Protein AF-A0A7J4EHU7-F1 (afdb_monomer)

Radius of gyration: 19.86 Å; Cα contacts (8 Å, |Δi|>4): 89; chains: 1; bounding box: 36×24×51 Å

Structure (mmCIF, N/CA/C/O backbone):
data_AF-A0A7J4EHU7-F1
#
_entry.id   AF-A0A7J4EHU7-F1
#
loop_
_atom_site.group_PDB
_atom_site.id
_atom_site.type_symbol
_atom_site.label_atom_id
_atom_site.label_alt_id
_atom_site.label_comp_id
_atom_site.label_asym_id
_atom_site.label_entity_id
_atom_site.label_seq_id
_atom_site.pdbx_PDB_ins_code
_atom_site.Cartn_x
_atom_site.Cartn_y
_atom_site.Cartn_z
_atom_site.occupancy
_atom_site.B_iso_or_equiv
_atom_site.auth_seq_id
_atom_site.auth_comp_id
_atom_site.auth_asym_id
_atom_site.auth_atom_id
_atom_site.pdbx_PDB_model_num
ATOM 1 N N . ILE A 1 1 ? 18.194 -11.935 -21.252 1.00 88.81 1 ILE A N 1
ATOM 2 C CA . ILE A 1 1 ? 17.209 -10.861 -20.990 1.00 88.81 1 ILE A CA 1
ATOM 3 C C . ILE A 1 1 ? 16.998 -10.106 -22.288 1.00 88.81 1 ILE A C 1
ATOM 5 O O . ILE A 1 1 ? 17.981 -9.652 -22.858 1.00 88.81 1 ILE A O 1
ATOM 9 N N . THR A 1 2 ? 15.759 -10.004 -22.760 1.00 94.75 2 THR A N 1
ATOM 10 C CA . THR A 1 2 ? 15.406 -9.256 -23.976 1.00 94.75 2 THR A CA 1
ATOM 11 C C . THR A 1 2 ? 14.536 -8.064 -23.608 1.00 94.75 2 THR A C 1
ATOM 13 O O . THR A 1 2 ? 13.604 -8.209 -22.816 1.00 94.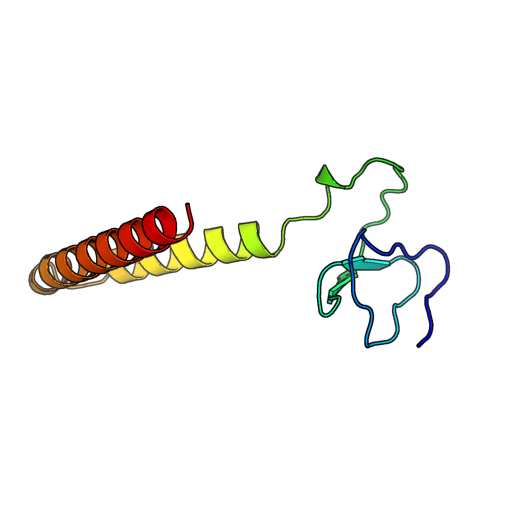75 2 THR A O 1
ATOM 16 N N . ILE A 1 3 ? 14.837 -6.904 -24.191 1.00 92.81 3 ILE A N 1
ATOM 17 C CA . ILE A 1 3 ? 14.070 -5.667 -24.040 1.00 92.81 3 ILE A CA 1
ATOM 18 C C . ILE A 1 3 ? 13.365 -5.394 -25.370 1.00 92.81 3 ILE A C 1
ATOM 20 O O . ILE A 1 3 ? 14.014 -5.134 -26.380 1.00 92.81 3 ILE A O 1
ATOM 24 N N . GLY A 1 4 ? 12.040 -5.540 -25.395 1.00 91.50 4 GLY A N 1
ATOM 25 C CA . GLY A 1 4 ? 11.242 -5.416 -26.613 1.00 91.50 4 GLY A CA 1
ATOM 26 C C . GLY A 1 4 ? 11.233 -3.995 -27.181 1.00 91.50 4 GLY A C 1
ATOM 27 O O . GLY A 1 4 ? 11.372 -3.013 -26.451 1.00 91.50 4 GLY A O 1
ATOM 28 N N . THR A 1 5 ? 11.024 -3.868 -28.490 1.00 90.62 5 THR A N 1
ATOM 29 C CA . THR A 1 5 ? 10.987 -2.571 -29.181 1.00 90.62 5 THR A CA 1
ATOM 30 C C . THR A 1 5 ? 9.955 -1.627 -28.561 1.00 90.62 5 THR A C 1
ATOM 32 O O . THR A 1 5 ? 8.860 -2.050 -28.176 1.00 90.62 5 THR A O 1
ATOM 35 N N . ASN A 1 6 ? 10.303 -0.338 -28.466 1.00 85.88 6 ASN A N 1
ATOM 36 C CA . ASN A 1 6 ? 9.465 0.703 -27.858 1.00 85.88 6 ASN A CA 1
ATOM 37 C C . ASN A 1 6 ? 9.075 0.412 -26.390 1.00 85.88 6 ASN A C 1
ATOM 39 O O . ASN A 1 6 ? 8.056 0.896 -25.895 1.00 85.88 6 ASN A O 1
ATOM 43 N N . SER A 1 7 ? 9.866 -0.401 -25.685 1.00 87.44 7 SER A N 1
ATOM 44 C CA . SER A 1 7 ? 9.763 -0.523 -24.233 1.00 87.44 7 SER A CA 1
ATOM 45 C C . SER A 1 7 ? 10.625 0.525 -23.526 1.00 87.44 7 SER A C 1
ATOM 47 O O . SER A 1 7 ? 11.540 1.106 -24.110 1.00 87.44 7 SER A O 1
ATOM 49 N N . LYS A 1 8 ? 10.294 0.807 -22.267 1.00 86.50 8 LYS A N 1
ATOM 50 C CA . LYS A 1 8 ? 10.990 1.779 -21.419 1.00 86.50 8 LYS A CA 1
ATOM 51 C C . LYS A 1 8 ? 11.412 1.104 -20.120 1.00 86.50 8 LYS A C 1
ATOM 53 O O . LYS A 1 8 ? 10.667 0.290 -19.582 1.00 86.50 8 LYS A O 1
ATOM 58 N N . VAL A 1 9 ? 12.578 1.463 -19.598 1.00 88.56 9 VAL A N 1
ATOM 59 C CA . VAL A 1 9 ? 13.045 1.013 -18.282 1.00 88.56 9 VAL A CA 1
ATOM 60 C C . VAL A 1 9 ? 13.170 2.242 -17.391 1.00 88.56 9 VAL A C 1
ATOM 62 O O . VAL A 1 9 ? 13.751 3.243 -17.805 1.00 88.56 9 VAL A O 1
ATOM 65 N N . GLY A 1 10 ? 12.566 2.194 -16.205 1.00 85.81 10 GLY A N 1
ATOM 66 C CA . GLY A 1 10 ? 12.669 3.267 -15.221 1.00 85.81 10 GLY A CA 1
ATOM 67 C C . GLY A 1 10 ? 14.095 3.407 -14.696 1.00 85.81 10 GLY A C 1
ATOM 68 O O . GLY A 1 10 ? 14.847 2.432 -14.643 1.00 85.81 10 GLY A O 1
ATOM 69 N N . ALA A 1 11 ? 14.459 4.616 -14.272 1.00 88.56 11 ALA A N 1
ATOM 70 C CA . ALA A 1 11 ? 15.736 4.848 -13.606 1.00 88.56 11 ALA A CA 1
ATOM 71 C C . ALA A 1 11 ? 15.900 3.912 -12.391 1.00 88.56 11 ALA A C 1
ATOM 73 O O . ALA A 1 11 ? 14.913 3.537 -11.7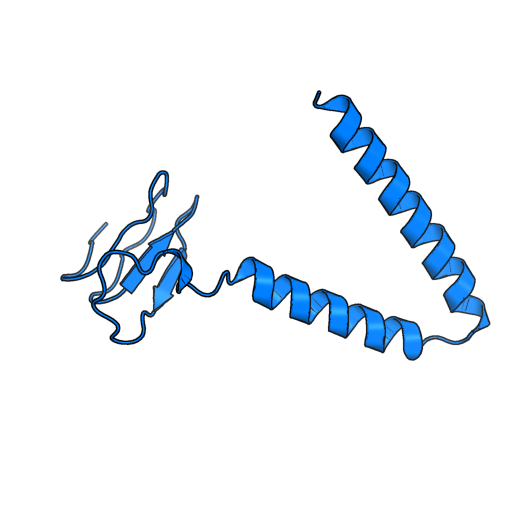54 1.00 88.56 11 ALA A O 1
ATOM 74 N N . ASN A 1 12 ? 17.142 3.507 -12.102 1.00 87.19 12 ASN A N 1
ATOM 75 C CA . ASN A 1 12 ? 17.506 2.633 -10.977 1.00 87.19 12 ASN A CA 1
ATOM 76 C C . ASN A 1 12 ? 16.733 1.300 -10.897 1.00 87.19 12 ASN A C 1
ATOM 78 O O . ASN A 1 12 ? 16.594 0.724 -9.824 1.00 87.19 12 ASN A O 1
ATOM 82 N N . SER A 1 13 ? 16.212 0.789 -12.014 1.00 90.81 13 SER A N 1
ATOM 83 C CA . SER A 1 13 ? 15.474 -0.479 -12.033 1.00 90.81 13 SER A CA 1
ATOM 84 C C . SER A 1 13 ? 16.393 -1.671 -12.315 1.00 90.81 13 SER A C 1
ATOM 86 O O . SER A 1 13 ? 17.302 -1.578 -13.138 1.00 90.81 13 SER A O 1
ATOM 88 N N . VAL A 1 14 ? 16.126 -2.821 -11.688 1.00 94.56 14 VAL A N 1
ATOM 89 C CA . VAL A 1 14 ? 16.908 -4.060 -11.876 1.00 94.56 14 VAL A CA 1
ATOM 90 C C . VAL A 1 14 ? 16.074 -5.087 -12.636 1.00 94.56 14 VAL A C 1
ATOM 92 O O . VAL A 1 14 ? 15.201 -5.752 -12.079 1.00 94.56 14 VAL A O 1
ATOM 95 N N . VAL A 1 15 ? 16.328 -5.215 -13.938 1.00 94.06 15 VAL A N 1
ATOM 96 C CA . VAL A 1 15 ? 15.558 -6.092 -14.831 1.00 94.06 15 VAL A CA 1
ATOM 97 C C . VAL A 1 15 ? 16.107 -7.519 -14.802 1.00 94.06 15 VAL A C 1
ATOM 99 O O . VAL A 1 15 ? 17.136 -7.816 -15.401 1.00 94.06 15 VAL A O 1
ATOM 102 N N . VAL A 1 16 ? 15.373 -8.421 -14.146 1.00 95.12 16 VAL A N 1
ATOM 103 C CA . VAL A 1 16 ? 15.728 -9.851 -14.017 1.00 95.12 16 VAL A CA 1
ATOM 104 C C . VAL A 1 16 ? 14.892 -10.782 -14.910 1.00 95.12 16 VAL A C 1
ATOM 106 O O . VAL A 1 16 ? 15.062 -11.998 -14.871 1.00 95.12 16 VAL A O 1
ATOM 109 N N . LYS A 1 17 ? 13.966 -10.237 -15.715 1.00 92.69 17 LYS A N 1
ATOM 110 C CA . LYS A 1 17 ? 13.078 -10.979 -16.637 1.00 92.69 17 LYS A CA 1
ATOM 111 C C . LYS A 1 17 ? 12.947 -10.250 -17.979 1.00 92.69 17 LYS A C 1
ATOM 113 O O . LYS A 1 17 ? 13.218 -9.058 -18.063 1.00 92.69 17 LYS A O 1
ATOM 118 N N . ASN A 1 18 ? 12.530 -10.961 -19.029 1.00 95.00 18 ASN A N 1
ATOM 119 C CA . ASN A 1 18 ? 12.305 -10.363 -20.352 1.00 95.00 18 ASN A CA 1
ATOM 120 C C . ASN A 1 18 ? 11.195 -9.298 -20.306 1.00 95.00 18 ASN A C 1
ATOM 122 O O . ASN A 1 18 ? 10.162 -9.499 -19.664 1.00 95.00 18 ASN A O 1
ATOM 126 N N . VAL A 1 19 ? 11.397 -8.194 -21.028 1.00 92.69 19 VAL A N 1
ATOM 127 C CA . VAL A 1 19 ? 10.468 -7.061 -21.120 1.00 92.69 19 VAL A CA 1
ATOM 128 C C . VAL A 1 19 ? 9.790 -7.083 -22.500 1.00 92.69 19 VAL A C 1
ATOM 130 O O . VAL A 1 19 ? 10.482 -6.966 -23.511 1.00 92.69 19 VAL A O 1
ATOM 133 N N . PRO A 1 20 ? 8.457 -7.246 -22.587 1.00 91.69 20 PRO A N 1
ATOM 134 C CA . PRO A 1 20 ? 7.709 -7.233 -23.847 1.00 91.69 20 PRO A CA 1
ATOM 135 C C . PRO A 1 20 ? 7.802 -5.900 -24.603 1.00 91.69 20 PRO A C 1
ATOM 137 O O . PRO A 1 20 ? 8.063 -4.850 -24.014 1.00 91.69 20 PRO A O 1
ATOM 140 N N . MET A 1 21 ? 7.507 -5.916 -25.906 1.00 91.00 21 MET A N 1
ATOM 141 C CA . MET A 1 21 ? 7.379 -4.685 -26.699 1.00 91.00 21 MET A CA 1
ATOM 142 C C . MET A 1 21 ? 6.291 -3.756 -26.136 1.00 91.00 21 MET A C 1
ATOM 144 O O . MET A 1 21 ? 5.316 -4.227 -25.547 1.00 91.00 21 MET A O 1
ATOM 148 N N . ASN A 1 22 ? 6.439 -2.442 -26.335 1.00 86.31 22 ASN A N 1
ATOM 149 C CA . ASN A 1 22 ? 5.480 -1.419 -25.882 1.00 86.31 22 ASN A CA 1
ATOM 150 C C . ASN A 1 22 ? 5.172 -1.432 -24.363 1.00 86.31 22 ASN A C 1
ATOM 152 O O . ASN A 1 22 ? 4.079 -1.047 -23.947 1.00 86.31 22 ASN A O 1
ATOM 156 N N . SER A 1 23 ? 6.103 -1.883 -23.518 1.00 85.62 23 SER A N 1
ATOM 157 C CA . SER A 1 23 ? 5.899 -1.981 -22.062 1.00 85.62 23 SER A CA 1
ATOM 158 C C . SER A 1 23 ? 6.864 -1.101 -21.265 1.00 85.62 23 SER A C 1
ATOM 160 O O . SER A 1 23 ? 7.840 -0.590 -21.808 1.00 85.62 23 SER A O 1
ATOM 162 N N . THR A 1 24 ? 6.579 -0.876 -19.981 1.00 86.75 24 THR A N 1
ATOM 163 C CA . THR A 1 24 ? 7.484 -0.136 -19.083 1.00 86.75 24 THR A CA 1
ATOM 164 C C . THR A 1 24 ? 7.904 -1.032 -17.924 1.00 86.75 24 THR A C 1
ATOM 166 O O . THR A 1 24 ? 7.037 -1.557 -17.237 1.00 86.75 24 THR A O 1
ATOM 169 N N . ALA A 1 25 ? 9.202 -1.220 -17.692 1.00 88.75 25 ALA A N 1
ATOM 170 C CA . ALA A 1 25 ? 9.723 -1.981 -16.558 1.00 88.75 25 ALA A CA 1
ATOM 171 C C . ALA A 1 25 ? 10.270 -1.031 -15.484 1.00 88.75 25 ALA A C 1
ATOM 173 O O . ALA A 1 25 ? 11.119 -0.199 -15.796 1.00 88.75 25 ALA A O 1
ATOM 174 N N . VAL A 1 26 ? 9.802 -1.143 -14.237 1.00 87.94 26 VAL A N 1
ATOM 175 C CA . VAL A 1 26 ? 10.227 -0.269 -13.124 1.00 87.94 26 VAL A CA 1
ATOM 176 C C . VAL A 1 26 ? 10.451 -1.050 -11.828 1.00 87.94 26 VAL A C 1
ATOM 178 O O . VAL A 1 26 ? 9.745 -2.025 -11.569 1.00 87.94 26 VAL A O 1
ATOM 181 N N . GLY A 1 27 ? 11.407 -0.610 -11.006 1.00 81.88 27 GLY A N 1
ATOM 182 C CA . GLY A 1 27 ? 11.658 -1.116 -9.651 1.00 81.88 27 GLY A CA 1
ATOM 183 C C . GLY A 1 27 ? 12.789 -2.146 -9.532 1.00 81.88 27 GLY A C 1
ATOM 184 O O . GLY A 1 27 ? 13.446 -2.506 -10.512 1.00 81.88 27 GLY A O 1
ATOM 185 N N . ILE A 1 28 ? 13.014 -2.622 -8.306 1.00 90.56 28 ILE A N 1
ATOM 186 C CA . ILE A 1 28 ? 14.023 -3.630 -7.948 1.00 90.56 28 ILE A CA 1
ATOM 187 C C . ILE A 1 28 ? 13.329 -4.752 -7.149 1.00 90.56 28 ILE A C 1
ATOM 189 O O . ILE A 1 28 ? 12.925 -4.502 -6.016 1.00 90.56 28 ILE A O 1
ATOM 193 N N . PRO A 1 29 ? 13.180 -5.978 -7.690 1.00 87.19 29 PRO A N 1
ATOM 194 C CA . PRO A 1 29 ? 13.338 -6.332 -9.100 1.00 87.19 29 PRO A CA 1
ATOM 195 C C . PRO A 1 29 ? 12.249 -5.683 -9.971 1.00 87.19 29 PRO A C 1
ATOM 197 O O . PRO A 1 29 ? 11.124 -5.453 -9.529 1.00 87.19 29 PRO A O 1
ATOM 200 N N . ALA A 1 30 ? 12.573 -5.409 -11.233 1.00 88.94 30 ALA A N 1
ATOM 201 C CA . ALA A 1 30 ? 11.703 -4.651 -12.122 1.00 88.94 30 ALA A CA 1
ATOM 202 C C . ALA A 1 30 ? 10.408 -5.408 -12.453 1.00 88.94 30 ALA A C 1
ATOM 204 O O . ALA A 1 30 ? 10.432 -6.564 -12.894 1.00 88.94 30 ALA A O 1
ATOM 205 N N . ARG A 1 31 ? 9.269 -4.728 -12.298 1.00 85.75 31 ARG A N 1
ATOM 206 C CA . ARG A 1 31 ? 7.938 -5.204 -12.695 1.00 85.75 31 ARG A CA 1
ATOM 207 C C . ARG A 1 31 ? 7.561 -4.589 -14.036 1.00 85.75 31 ARG A C 1
ATOM 209 O O . ARG A 1 31 ? 7.718 -3.389 -14.244 1.00 85.75 31 ARG A O 1
ATOM 216 N N . VAL A 1 32 ? 7.061 -5.421 -14.947 1.00 85.75 32 VAL A N 1
ATOM 217 C CA . VAL A 1 32 ? 6.606 -4.991 -16.274 1.00 85.75 32 VAL A CA 1
ATOM 218 C C . VAL A 1 32 ? 5.167 -4.494 -16.178 1.00 85.75 32 VAL A C 1
ATOM 220 O O . VAL A 1 32 ? 4.253 -5.260 -15.882 1.00 85.75 32 VAL A O 1
ATOM 223 N N . LEU A 1 33 ? 4.970 -3.223 -16.495 1.00 76.56 33 LEU A N 1
ATOM 224 C CA . LEU A 1 33 ? 3.677 -2.575 -16.641 1.00 76.56 33 LEU A CA 1
ATOM 225 C C . LEU A 1 33 ? 3.301 -2.549 -18.127 1.00 76.56 33 LEU A C 1
ATOM 227 O O . LEU A 1 33 ? 4.072 -2.083 -18.977 1.00 76.56 33 LEU A O 1
ATOM 231 N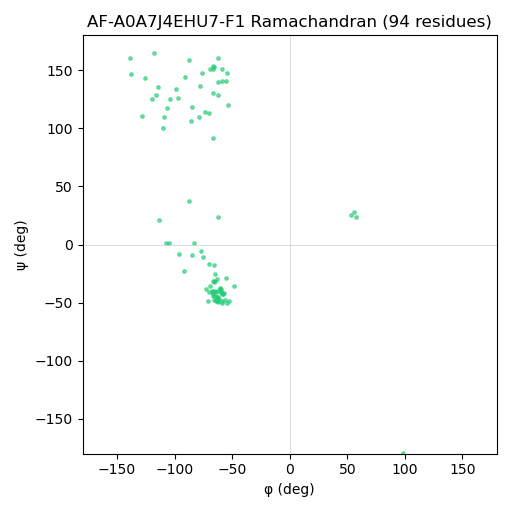 N . LYS A 1 34 ? 2.111 -3.058 -18.459 1.00 67.31 34 LYS A N 1
ATOM 232 C CA . LYS A 1 34 ? 1.551 -2.935 -19.811 1.00 67.31 34 LYS A CA 1
ATOM 233 C C . LYS A 1 34 ? 1.098 -1.491 -20.004 1.00 67.31 34 LYS A C 1
ATOM 235 O O . LYS A 1 34 ? 0.194 -1.030 -19.318 1.00 67.31 34 LYS A O 1
ATOM 240 N N . ARG A 1 35 ? 1.753 -0.771 -20.913 1.00 62.47 35 ARG A N 1
ATOM 241 C CA . ARG A 1 35 ? 1.416 0.619 -21.219 1.00 62.47 35 ARG A CA 1
ATOM 242 C C . ARG A 1 35 ? 0.176 0.653 -22.123 1.00 62.47 35 ARG A C 1
ATOM 244 O O . ARG A 1 35 ? 0.102 -0.095 -23.097 1.00 62.47 35 ARG A O 1
ATOM 251 N N . SER A 1 36 ? -0.755 1.558 -21.835 1.00 54.53 36 SER A N 1
ATOM 252 C CA . SER A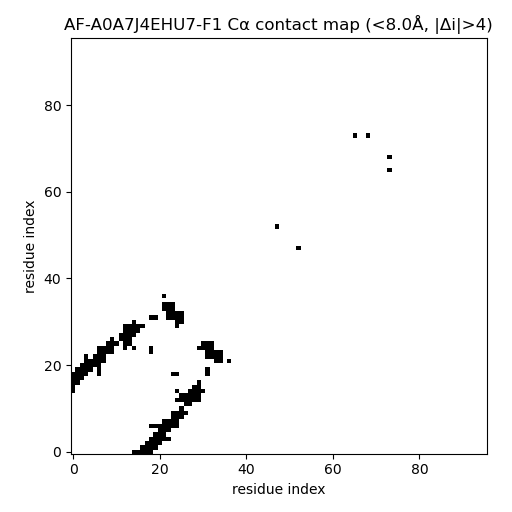 1 36 ? -1.658 2.137 -22.833 1.00 54.53 36 SER A CA 1
ATOM 253 C C . SER A 1 36 ? -0.846 3.043 -23.777 1.00 54.53 36 SER A C 1
ATOM 255 O O . SER A 1 36 ? 0.201 3.566 -23.406 1.00 54.53 36 SER A O 1
ATOM 257 N N . LEU A 1 37 ? -1.284 3.191 -25.026 1.00 52.66 37 LEU A N 1
ATOM 258 C CA . LEU A 1 37 ? -0.563 3.761 -26.181 1.00 52.66 37 LEU A CA 1
ATOM 259 C C . LEU A 1 37 ? -0.141 5.250 -26.084 1.00 52.66 37 LEU A C 1
ATOM 261 O O . LEU A 1 37 ? 0.054 5.899 -27.110 1.00 52.66 37 LEU A O 1
ATOM 265 N N . ASP A 1 38 ? 0.008 5.833 -24.899 1.00 53.56 38 ASP A N 1
ATOM 266 C CA . ASP A 1 38 ? 0.377 7.240 -24.768 1.00 53.56 38 ASP A CA 1
ATOM 267 C C . ASP A 1 38 ? 1.889 7.416 -25.005 1.00 53.56 38 ASP A C 1
ATOM 269 O O . ASP A 1 38 ? 2.716 6.965 -24.211 1.00 53.56 38 ASP A O 1
ATOM 273 N N . LYS A 1 39 ? 2.271 8.029 -26.133 1.00 55.28 39 LYS A N 1
ATOM 274 C CA . LYS A 1 39 ? 3.662 8.186 -26.613 1.00 55.28 39 LYS A CA 1
ATOM 275 C C . LYS A 1 39 ? 4.404 9.375 -25.994 1.00 55.28 39 LYS A C 1
ATOM 277 O O . LYS A 1 39 ? 5.563 9.611 -26.325 1.00 55.28 39 LYS A O 1
ATOM 282 N N . SER A 1 40 ? 3.768 10.114 -25.091 1.00 56.66 40 SER A N 1
ATOM 283 C CA . SER A 1 40 ? 4.355 11.317 -24.499 1.00 56.66 40 SER A CA 1
ATOM 284 C C . SER A 1 40 ? 5.645 11.010 -23.691 1.00 56.66 40 SER A C 1
ATOM 286 O O . SER A 1 40 ? 5.658 10.101 -22.846 1.00 56.66 40 SER A O 1
ATOM 288 N N . PRO A 1 41 ? 6.757 11.730 -23.961 1.00 52.59 41 PRO A N 1
ATOM 289 C CA . PRO A 1 41 ? 8.085 11.445 -23.403 1.00 52.59 41 PRO A CA 1
ATOM 290 C C . PRO A 1 41 ? 8.222 11.741 -21.899 1.00 52.59 41 PRO A C 1
ATOM 292 O O . PRO A 1 41 ? 9.106 11.174 -21.271 1.00 52.59 41 PRO A O 1
ATOM 295 N N . LEU A 1 42 ? 7.310 12.524 -21.310 1.00 54.84 42 LEU A N 1
ATOM 296 C CA . LEU A 1 42 ? 7.353 12.995 -19.911 1.00 54.84 42 LEU A CA 1
ATOM 297 C C . LEU A 1 42 ? 6.232 12.418 -19.022 1.00 54.84 42 LEU A C 1
ATOM 299 O O . LEU A 1 42 ? 5.878 12.964 -17.981 1.00 54.84 42 LEU A O 1
ATOM 303 N N . SER A 1 43 ? 5.642 11.295 -19.427 1.00 50.84 43 SER A N 1
ATOM 304 C CA . SER A 1 43 ? 4.515 10.670 -18.720 1.00 50.84 43 SER A CA 1
ATOM 305 C C . SER A 1 43 ? 4.945 9.709 -17.606 1.00 50.84 43 SER A C 1
ATOM 307 O O . SER A 1 43 ? 4.316 8.673 -17.410 1.00 50.84 43 SER A O 1
ATOM 309 N N . HIS A 1 44 ? 6.014 10.031 -16.873 1.00 53.66 44 HIS A N 1
ATOM 310 C CA . HIS A 1 44 ? 6.365 9.341 -15.619 1.00 53.66 44 HIS A CA 1
ATOM 311 C C . HIS A 1 44 ? 5.273 9.540 -14.554 1.00 53.66 44 HIS A C 1
ATOM 313 O O . HIS A 1 44 ? 5.001 8.625 -13.791 1.00 53.66 44 HIS A O 1
ATOM 319 N N . ASN A 1 45 ? 4.557 10.670 -14.602 1.00 50.72 45 ASN A N 1
ATOM 320 C CA . ASN A 1 45 ? 3.407 10.961 -13.735 1.00 50.72 45 ASN A CA 1
ATOM 321 C C . ASN A 1 45 ? 2.117 10.226 -14.152 1.00 50.72 45 ASN A C 1
ATOM 323 O O . ASN A 1 45 ? 1.104 10.351 -13.474 1.00 50.72 45 ASN A O 1
ATOM 327 N N . LYS A 1 46 ? 2.120 9.515 -15.291 1.00 50.41 46 LYS A N 1
ATOM 328 C CA . LYS A 1 46 ? 0.964 8.739 -15.784 1.00 50.41 46 LYS A CA 1
ATOM 329 C C . LYS A 1 46 ? 1.154 7.234 -15.646 1.00 50.41 46 LYS A C 1
ATOM 331 O O . LYS A 1 46 ? 0.310 6.471 -16.110 1.00 50.41 46 LYS A O 1
ATOM 336 N N . ILE A 1 47 ? 2.282 6.797 -15.091 1.00 52.62 47 ILE A N 1
ATOM 337 C CA . ILE A 1 47 ? 2.388 5.420 -14.637 1.00 52.62 47 ILE A CA 1
ATOM 338 C C . ILE A 1 47 ? 1.472 5.373 -13.417 1.00 52.62 47 ILE A C 1
ATOM 340 O O . ILE A 1 47 ? 1.768 6.098 -12.466 1.00 52.62 47 ILE A O 1
ATOM 344 N N . PRO A 1 48 ? 0.349 4.629 -13.451 1.00 54.72 48 PRO A N 1
ATOM 345 C CA . PRO A 1 48 ? -0.431 4.432 -12.245 1.00 54.72 48 PRO A CA 1
ATOM 346 C C . PRO A 1 48 ? 0.553 3.895 -11.220 1.00 54.72 48 PRO A C 1
ATOM 348 O O . PRO A 1 48 ? 1.246 2.905 -11.485 1.00 54.72 48 PRO A O 1
ATOM 351 N N . ASP A 1 49 ? 0.719 4.618 -10.118 1.00 64.81 49 ASP A N 1
ATOM 352 C CA . ASP A 1 49 ? 1.507 4.109 -9.018 1.00 64.81 49 ASP A CA 1
ATOM 353 C C . ASP A 1 49 ? 0.716 2.917 -8.489 1.00 64.81 49 ASP A C 1
ATOM 355 O O . ASP A 1 49 ? -0.214 3.051 -7.699 1.00 64.81 49 ASP A O 1
ATOM 359 N N . VAL A 1 50 ? 1.034 1.742 -9.033 1.00 62.03 50 VAL A N 1
ATOM 360 C CA . VAL A 1 50 ? 0.363 0.484 -8.718 1.00 62.03 50 VAL A CA 1
ATOM 361 C C . VAL A 1 50 ? 0.410 0.252 -7.214 1.00 62.03 50 VAL A C 1
ATOM 363 O O . VAL A 1 50 ? -0.498 -0.366 -6.672 1.00 62.03 50 VAL A O 1
ATOM 366 N N . ASN A 1 51 ? 1.430 0.772 -6.525 1.00 71.19 51 ASN A N 1
ATOM 367 C CA . ASN A 1 51 ? 1.485 0.699 -5.079 1.00 71.19 51 ASN A CA 1
ATOM 368 C C . ASN A 1 51 ? 0.442 1.633 -4.467 1.00 71.19 51 ASN A C 1
ATOM 370 O O . ASN A 1 51 ? -0.341 1.162 -3.655 1.00 71.19 51 ASN A O 1
ATOM 374 N N . LYS A 1 52 ? 0.359 2.899 -4.893 1.00 78.31 52 LYS A N 1
ATOM 375 C CA . LYS A 1 52 ? -0.675 3.838 -4.422 1.00 78.31 52 LYS A CA 1
ATOM 376 C C . LYS A 1 52 ? -2.091 3.286 -4.605 1.00 78.31 52 LYS A C 1
ATOM 378 O O . LYS A 1 52 ? -2.851 3.268 -3.646 1.00 78.31 52 LYS A O 1
ATOM 383 N N . GLU A 1 53 ? -2.439 2.802 -5.797 1.00 77.25 53 GLU A N 1
ATOM 384 C CA . GLU A 1 53 ? -3.781 2.255 -6.062 1.00 77.25 53 GLU A CA 1
ATOM 385 C C . GLU A 1 53 ? -4.077 1.015 -5.204 1.00 77.25 53 GLU A C 1
ATOM 387 O O . GLU A 1 53 ? -5.179 0.868 -4.673 1.00 77.25 53 GLU A O 1
ATOM 392 N N . ILE A 1 54 ? -3.088 0.130 -5.025 1.00 80.12 54 ILE A N 1
ATOM 393 C CA . ILE A 1 54 ? -3.226 -1.036 -4.145 1.00 80.12 54 ILE A CA 1
ATOM 394 C C . ILE A 1 54 ? -3.354 -0.599 -2.684 1.00 80.12 54 ILE A C 1
ATOM 396 O O . ILE A 1 54 ? -4.204 -1.138 -1.982 1.00 80.12 54 ILE A O 1
ATOM 400 N N . PHE A 1 55 ? -2.565 0.369 -2.219 1.00 85.81 55 PHE A N 1
ATOM 401 C CA . PHE A 1 55 ?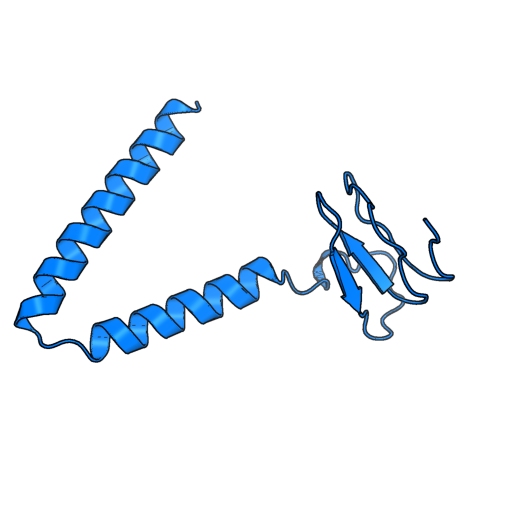 -2.657 0.895 -0.858 1.00 85.81 55 PHE A CA 1
ATOM 402 C C . PHE A 1 55 ? -4.019 1.541 -0.608 1.00 85.81 55 PHE A C 1
ATOM 404 O O . PHE A 1 55 ? -4.655 1.218 0.389 1.00 85.81 55 PHE A O 1
ATOM 411 N N . GLU A 1 56 ? -4.525 2.360 -1.532 1.00 88.06 56 GLU A N 1
ATOM 412 C CA . GLU A 1 56 ? -5.873 2.932 -1.440 1.00 88.06 56 GLU A CA 1
ATOM 413 C C . GLU A 1 56 ? -6.956 1.846 -1.381 1.00 88.06 56 GLU A C 1
ATOM 415 O O . GLU A 1 56 ? -7.886 1.938 -0.577 1.00 88.06 56 GLU A O 1
ATOM 420 N N . TYR A 1 57 ? -6.840 0.796 -2.201 1.00 89.62 57 TYR A N 1
ATOM 421 C CA . TYR A 1 57 ? -7.754 -0.345 -2.152 1.00 89.62 57 TYR A CA 1
ATOM 422 C C . TYR A 1 57 ? -7.686 -1.086 -0.809 1.00 89.62 57 TYR A C 1
ATOM 424 O O . TYR A 1 57 ? -8.725 -1.425 -0.241 1.00 89.62 57 TYR A O 1
ATOM 432 N N . LEU A 1 58 ? -6.477 -1.346 -0.303 1.00 91.38 58 LEU A N 1
ATOM 433 C CA . LEU A 1 58 ? -6.271 -2.043 0.964 1.00 91.38 58 LEU A CA 1
ATOM 434 C C . LEU A 1 58 ? -6.818 -1.232 2.141 1.00 91.38 58 LEU A C 1
ATOM 436 O O . LEU A 1 58 ? -7.539 -1.804 2.952 1.00 91.38 58 LEU A O 1
ATOM 440 N N . LEU A 1 59 ? -6.557 0.078 2.191 1.00 90.75 59 LEU A N 1
ATOM 441 C CA . LEU A 1 59 ? -7.075 0.979 3.226 1.00 90.75 59 LEU A CA 1
ATOM 442 C C . LEU A 1 59 ? -8.606 0.969 3.256 1.00 90.75 59 LEU A C 1
ATOM 444 O O . LEU A 1 59 ? -9.195 0.687 4.294 1.00 90.75 59 LEU A O 1
ATOM 448 N N . LYS A 1 60 ? -9.259 1.147 2.100 1.00 93.62 60 LYS A N 1
ATOM 449 C CA . LYS A 1 60 ? -10.729 1.071 2.003 1.00 93.62 60 LYS A CA 1
ATOM 450 C C . LYS A 1 60 ? -11.275 -0.291 2.418 1.00 93.62 60 LYS A C 1
ATOM 452 O O . LYS A 1 60 ? -12.348 -0.395 3.001 1.00 93.62 60 LYS A O 1
ATOM 457 N N . ARG A 1 61 ? -10.567 -1.371 2.082 1.00 94.56 61 ARG A N 1
ATOM 458 C CA . ARG A 1 61 ? -10.988 -2.722 2.461 1.00 94.56 61 ARG A CA 1
ATOM 459 C C . ARG A 1 61 ? -10.858 -2.956 3.966 1.00 94.56 61 ARG A C 1
ATOM 461 O O . ARG A 1 61 ? -11.695 -3.666 4.514 1.00 94.56 61 ARG A O 1
ATOM 468 N N . ILE A 1 62 ? -9.835 -2.394 4.607 1.00 92.19 62 ILE A N 1
ATOM 469 C CA . ILE A 1 62 ? -9.663 -2.437 6.063 1.00 92.19 62 ILE A CA 1
ATOM 470 C C . ILE A 1 62 ? -10.793 -1.655 6.738 1.00 92.19 62 ILE A C 1
ATOM 472 O O . ILE A 1 62 ? -11.471 -2.236 7.576 1.00 92.19 62 ILE A O 1
ATOM 476 N N . GLU A 1 63 ? -11.089 -0.435 6.282 1.00 91.00 63 GLU A N 1
ATOM 477 C CA . GLU A 1 63 ? -12.199 0.394 6.788 1.00 91.00 63 GLU A CA 1
ATOM 478 C C . GLU A 1 63 ? -13.538 -0.368 6.774 1.00 91.00 63 GLU A C 1
ATOM 480 O O . GLU A 1 63 ? -14.215 -0.488 7.792 1.00 91.00 63 GLU A O 1
ATOM 485 N N . VAL A 1 64 ? -13.877 -1.009 5.648 1.00 94.50 64 VAL A N 1
ATOM 486 C CA . VAL A 1 64 ? -15.096 -1.834 5.536 1.00 94.50 64 VAL A CA 1
ATOM 487 C C . VAL A 1 64 ? -15.114 -2.991 6.544 1.00 94.50 64 VAL A C 1
ATOM 489 O O . VAL A 1 64 ? -16.173 -3.350 7.064 1.00 94.50 64 VAL A O 1
ATOM 492 N N . LEU A 1 65 ? -13.964 -3.620 6.800 1.00 92.00 65 LEU A N 1
ATOM 493 C CA . LEU A 1 65 ? -13.868 -4.715 7.766 1.00 92.00 65 LEU A CA 1
ATOM 494 C C . LEU A 1 65 ? -13.980 -4.209 9.207 1.00 92.00 65 LEU A C 1
ATOM 496 O O . LEU A 1 65 ? -14.612 -4.880 10.021 1.00 92.00 65 LEU A O 1
ATOM 500 N N . GLU A 1 66 ? -13.405 -3.051 9.517 1.00 89.25 66 GLU A N 1
ATOM 501 C CA . GLU A 1 66 ? -13.485 -2.408 10.832 1.00 89.25 66 GLU A CA 1
ATOM 502 C C . GLU A 1 66 ? -14.915 -1.974 11.171 1.00 89.25 66 GLU A C 1
ATOM 504 O O . GLU A 1 66 ? -15.390 -2.210 12.290 1.00 89.25 66 GLU A O 1
ATOM 509 N N . ASP A 1 67 ? -15.641 -1.443 10.189 1.00 89.44 67 ASP A N 1
ATOM 510 C CA . ASP A 1 67 ? -17.057 -1.090 10.317 1.00 89.44 67 ASP A CA 1
ATOM 511 C C . ASP A 1 67 ? -17.955 -2.315 10.531 1.00 89.44 67 ASP A C 1
ATOM 513 O O . ASP A 1 67 ? -18.960 -2.246 11.243 1.00 89.44 67 ASP A O 1
ATOM 517 N N . ALA A 1 68 ? -17.586 -3.462 9.956 1.00 92.19 68 ALA A N 1
ATOM 518 C CA . ALA A 1 68 ? -18.318 -4.714 10.129 1.00 92.19 68 ALA A CA 1
ATOM 519 C C . ALA A 1 68 ? -18.092 -5.375 11.506 1.00 92.19 68 ALA A C 1
ATOM 521 O O . ALA A 1 68 ? -18.787 -6.341 11.847 1.00 92.19 68 ALA A O 1
ATOM 522 N N . LEU A 1 69 ? -17.131 -4.901 12.310 1.00 92.75 69 LEU A N 1
ATOM 523 C CA . LEU A 1 69 ? -16.857 -5.469 13.629 1.00 92.75 69 LEU A CA 1
ATOM 524 C C . LEU A 1 69 ? -17.901 -5.047 14.677 1.00 92.75 69 LEU A C 1
ATOM 526 O O . LEU A 1 69 ? -18.384 -3.915 14.683 1.00 92.75 69 LEU A O 1
ATOM 530 N N . PRO A 1 70 ? -18.205 -5.915 15.661 1.00 93.00 70 PRO A N 1
ATOM 531 C CA . PRO A 1 70 ? -18.995 -5.514 16.819 1.00 93.00 70 PRO A CA 1
ATOM 532 C C . PRO A 1 70 ? -18.321 -4.362 17.575 1.00 93.00 70 PRO A C 1
ATOM 534 O O . PRO A 1 70 ? -17.113 -4.409 17.814 1.00 93.00 70 PRO A O 1
ATOM 537 N N . LYS A 1 71 ? -19.107 -3.389 18.057 1.00 83.81 71 LYS A N 1
ATOM 538 C CA . LYS A 1 71 ? -18.609 -2.202 18.789 1.00 83.81 71 LYS A CA 1
ATOM 539 C C . LYS A 1 71 ? -17.616 -2.529 19.913 1.00 83.81 71 LYS A C 1
ATOM 541 O O . LYS A 1 71 ? -16.651 -1.805 20.112 1.00 83.81 71 LYS A O 1
ATOM 546 N N . GLY A 1 72 ? -17.812 -3.647 20.619 1.00 85.38 72 GLY A N 1
ATOM 547 C CA . GLY A 1 72 ? -16.908 -4.081 21.692 1.00 85.38 72 GLY A CA 1
ATOM 548 C C . GLY A 1 72 ? -15.493 -4.454 21.227 1.00 85.38 72 GLY A C 1
ATOM 549 O O . GLY A 1 72 ? -14.558 -4.344 22.011 1.00 85.38 72 GLY A O 1
ATOM 550 N N . LYS A 1 73 ? -15.319 -4.865 19.964 1.00 88.50 73 LYS A N 1
ATOM 551 C CA . LYS A 1 73 ? -14.007 -5.187 19.377 1.00 88.50 73 LYS A CA 1
ATOM 552 C C . LYS A 1 73 ? -13.352 -3.996 18.678 1.00 88.50 73 LYS A C 1
ATOM 554 O O . LYS A 1 73 ? -12.133 -3.982 18.566 1.00 88.50 73 LYS A O 1
ATOM 559 N N . GLN A 1 74 ? -14.125 -2.996 18.250 1.00 87.38 74 GLN A N 1
ATOM 560 C CA . GLN A 1 74 ? -13.587 -1.802 17.582 1.00 87.38 74 GLN A CA 1
ATOM 561 C C . GLN A 1 74 ? -12.604 -1.038 18.476 1.00 87.38 74 GLN A C 1
ATOM 563 O O . GLN A 1 74 ? -11.538 -0.642 18.021 1.00 87.38 74 GLN A O 1
ATOM 568 N N . G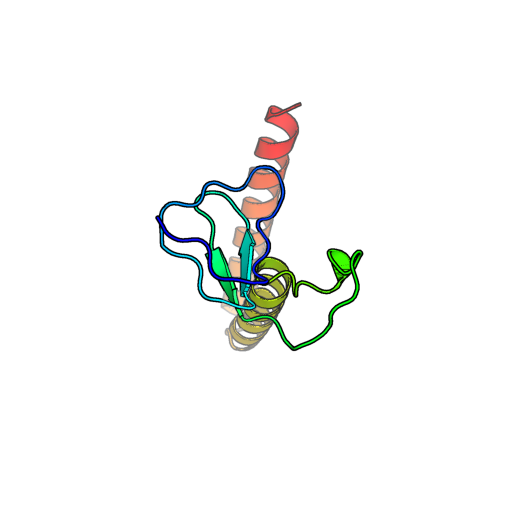LU A 1 75 ? -12.905 -0.901 19.768 1.00 88.00 75 GLU A N 1
ATOM 569 C CA . GLU A 1 75 ? -12.003 -0.235 20.718 1.00 88.00 75 GLU A CA 1
ATOM 570 C C . GLU A 1 75 ? -10.698 -1.010 20.957 1.00 88.00 75 GLU A C 1
ATOM 572 O O . GLU A 1 75 ? -9.647 -0.413 21.178 1.00 88.00 75 GLU A O 1
ATOM 577 N N . GLU A 1 76 ? -10.733 -2.343 20.883 1.00 90.69 76 GLU A N 1
ATOM 578 C CA . GLU A 1 76 ? -9.518 -3.159 20.958 1.00 90.69 76 GLU A CA 1
ATOM 579 C C . GLU A 1 76 ? -8.656 -2.991 19.698 1.00 90.69 76 GLU A C 1
ATOM 581 O O . GLU A 1 76 ? -7.433 -2.880 19.801 1.00 90.69 76 GLU A O 1
ATOM 586 N N . VAL A 1 77 ? -9.290 -2.934 18.522 1.00 91.00 77 VAL A N 1
ATOM 587 C CA . VAL A 1 77 ? -8.608 -2.713 17.238 1.00 91.00 77 VAL A CA 1
ATOM 588 C C . VAL A 1 77 ? -7.957 -1.333 17.201 1.00 91.00 77 VAL A C 1
ATOM 590 O O . VAL A 1 77 ? -6.759 -1.264 16.951 1.00 91.00 77 VAL A O 1
ATOM 593 N N . LYS A 1 78 ? -8.671 -0.262 17.574 1.00 88.25 78 LYS A N 1
ATOM 594 C CA . LYS A 1 78 ? -8.110 1.103 17.630 1.00 88.25 78 LYS A CA 1
ATOM 595 C C . LYS A 1 78 ? -6.883 1.211 18.533 1.00 88.25 78 LYS A C 1
ATOM 597 O O . LYS A 1 78 ? -5.911 1.865 18.181 1.00 88.25 78 LYS A O 1
ATOM 602 N N . LYS A 1 79 ? -6.903 0.559 19.702 1.00 91.94 79 LYS A N 1
ATOM 603 C CA . LYS A 1 79 ? -5.741 0.549 20.609 1.00 91.94 79 LYS A CA 1
ATOM 604 C C . LYS A 1 79 ? -4.532 -0.140 19.983 1.00 91.94 79 LYS A C 1
ATOM 606 O O . LYS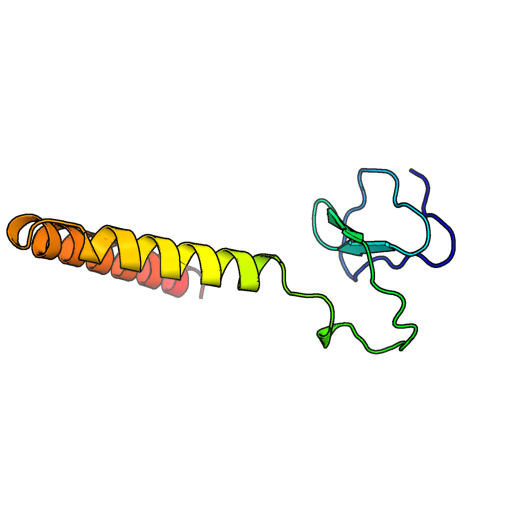 A 1 79 ? -3.407 0.318 20.162 1.00 91.94 79 LYS A O 1
ATOM 611 N N . LYS A 1 80 ? -4.757 -1.254 19.282 1.00 93.06 80 LYS A N 1
ATOM 612 C CA . LYS A 1 80 ? -3.694 -1.979 18.576 1.00 93.06 80 LYS A CA 1
ATOM 613 C C . LYS A 1 80 ? -3.144 -1.162 17.411 1.00 93.06 80 LYS A C 1
ATOM 615 O O . LYS A 1 80 ? -1.931 -1.149 17.239 1.00 93.06 80 LYS A O 1
ATOM 620 N N . ASP A 1 81 ? -4.018 -0.484 16.674 1.00 91.50 81 ASP A N 1
ATOM 621 C CA . ASP A 1 81 ? -3.656 0.393 15.561 1.00 91.50 81 ASP A CA 1
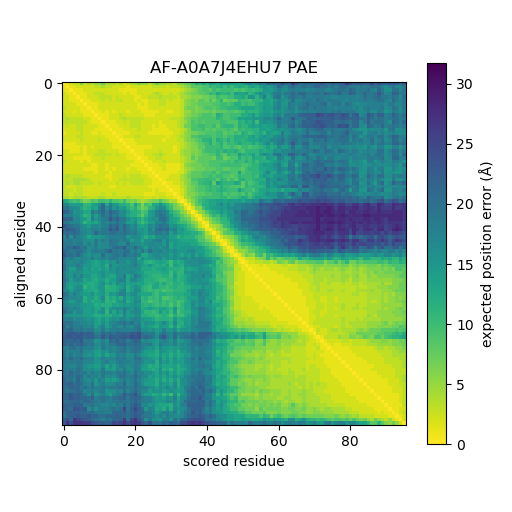ATOM 622 C C . ASP A 1 81 ? -2.796 1.576 16.031 1.00 91.50 81 ASP A C 1
ATOM 624 O O . ASP A 1 81 ? -1.679 1.753 15.555 1.00 91.50 81 ASP A O 1
ATOM 628 N N . HIS A 1 82 ? -3.215 2.268 17.096 1.00 93.00 82 HIS A N 1
ATOM 629 C CA . HIS A 1 82 ? -2.424 3.345 17.699 1.00 93.00 82 HIS A CA 1
ATOM 630 C C . HIS A 1 82 ? -1.029 2.882 18.154 1.00 93.00 82 HIS A C 1
ATOM 632 O O . HIS A 1 82 ? -0.027 3.540 17.896 1.00 93.00 82 HIS A O 1
ATOM 638 N N . ASN A 1 83 ? -0.932 1.706 18.784 1.00 95.25 83 ASN A N 1
ATOM 639 C CA . ASN A 1 83 ? 0.364 1.150 19.180 1.00 95.25 83 ASN A CA 1
ATOM 640 C C . ASN A 1 83 ? 1.253 0.798 17.968 1.00 95.25 83 ASN A C 1
ATOM 642 O O . ASN A 1 83 ? 2.476 0.874 18.067 1.00 95.25 83 ASN A O 1
ATOM 646 N N . LEU A 1 84 ? 0.675 0.397 16.830 1.00 93.62 84 LEU A N 1
ATOM 647 C CA . LEU A 1 84 ? 1.443 0.196 15.595 1.00 93.62 84 LEU A CA 1
ATOM 648 C C . LEU A 1 84 ? 1.984 1.523 15.055 1.00 93.62 84 LEU A C 1
ATOM 650 O O . LEU A 1 84 ? 3.140 1.562 14.632 1.00 93.62 84 LEU A O 1
ATOM 654 N N . GLU A 1 85 ? 1.187 2.589 15.116 1.00 92.94 85 GLU A N 1
ATOM 655 C CA . GLU A 1 85 ? 1.591 3.942 14.719 1.00 92.94 85 GLU A CA 1
ATOM 656 C C . GLU A 1 85 ? 2.765 4.441 15.575 1.00 92.94 85 GLU A C 1
ATOM 658 O O . GLU A 1 85 ? 3.799 4.822 15.033 1.00 92.94 85 GLU A O 1
ATOM 663 N N . GLU A 1 86 ? 2.701 4.281 16.902 1.00 95.19 86 GLU A N 1
ATOM 664 C CA . GLU A 1 86 ? 3.814 4.628 17.800 1.00 95.19 86 GLU A CA 1
ATOM 665 C C . GLU A 1 86 ? 5.107 3.842 17.507 1.00 95.19 86 GLU A C 1
ATOM 667 O O . GLU A 1 86 ? 6.220 4.365 17.647 1.00 95.19 86 GLU A O 1
ATOM 672 N N . ILE A 1 87 ? 4.993 2.556 17.151 1.00 94.94 87 ILE A N 1
ATOM 673 C CA . ILE A 1 87 ? 6.150 1.728 16.778 1.00 94.94 87 ILE A CA 1
ATOM 674 C C . ILE A 1 87 ? 6.755 2.233 15.469 1.00 94.94 87 ILE A C 1
ATOM 676 O O . ILE A 1 87 ? 7.981 2.334 15.366 1.00 94.94 87 ILE A O 1
ATOM 680 N N . TYR A 1 88 ? 5.911 2.538 14.483 1.00 90.56 88 TYR A N 1
ATOM 681 C CA . TYR A 1 88 ? 6.348 3.055 13.194 1.00 90.56 88 TYR A CA 1
ATOM 682 C C . TYR A 1 88 ? 7.024 4.418 13.344 1.00 90.56 88 TYR A C 1
ATOM 684 O O . TYR A 1 88 ? 8.149 4.584 12.875 1.00 90.56 88 TYR A O 1
ATOM 692 N N . ASP A 1 89 ? 6.412 5.345 14.080 1.00 94.12 89 ASP A N 1
ATOM 693 C CA . ASP A 1 89 ? 6.987 6.659 14.354 1.00 94.12 89 ASP A CA 1
ATOM 694 C C . ASP A 1 89 ? 8.354 6.522 15.013 1.00 94.12 89 ASP A C 1
ATOM 696 O O . ASP A 1 89 ? 9.330 7.118 14.559 1.00 94.12 89 ASP A O 1
ATOM 700 N N . ARG A 1 90 ? 8.473 5.673 16.035 1.00 94.75 90 ARG A N 1
ATOM 701 C CA . ARG A 1 90 ? 9.757 5.417 16.699 1.00 94.75 90 ARG A CA 1
ATOM 702 C C . ARG A 1 90 ? 10.811 4.863 15.747 1.00 94.75 90 ARG A C 1
ATOM 704 O O . ARG A 1 90 ? 11.973 5.243 15.851 1.00 94.75 90 ARG A O 1
ATOM 711 N N . PHE A 1 91 ? 10.422 3.959 14.850 1.00 92.38 91 PHE A N 1
ATOM 712 C CA . PHE A 1 91 ? 11.321 3.425 13.835 1.00 92.38 91 PHE A CA 1
ATOM 713 C C . PHE A 1 91 ? 11.805 4.531 12.894 1.00 92.38 91 PHE A C 1
ATOM 715 O O . PHE A 1 91 ? 13.013 4.671 12.723 1.00 92.38 91 PHE A O 1
ATOM 722 N N . ILE A 1 92 ? 10.900 5.355 12.360 1.00 91.94 92 ILE A N 1
ATOM 723 C CA . ILE A 1 92 ? 11.257 6.464 11.466 1.00 91.94 92 ILE A CA 1
ATOM 724 C C . ILE A 1 92 ? 12.206 7.449 12.157 1.00 91.94 92 ILE A C 1
ATOM 726 O O . ILE A 1 92 ? 13.277 7.720 11.625 1.00 91.94 92 ILE A O 1
ATOM 730 N N . HIS A 1 93 ? 11.889 7.884 13.379 1.00 90.50 93 HIS A N 1
ATOM 731 C CA . HIS A 1 93 ? 12.744 8.800 14.146 1.00 90.50 93 HIS A CA 1
ATOM 732 C C . HIS A 1 93 ? 14.095 8.185 14.554 1.00 90.50 93 HIS A C 1
ATOM 734 O O . HIS A 1 93 ? 15.004 8.909 14.939 1.00 90.50 93 HIS A O 1
ATOM 740 N N . SER A 1 94 ? 14.241 6.855 14.516 1.00 90.44 94 SER A N 1
ATOM 741 C CA . SER A 1 94 ? 15.522 6.178 14.777 1.00 90.44 94 SER A CA 1
ATOM 742 C C . SER A 1 94 ? 16.431 6.074 13.547 1.00 90.44 94 SER A C 1
ATOM 744 O O . 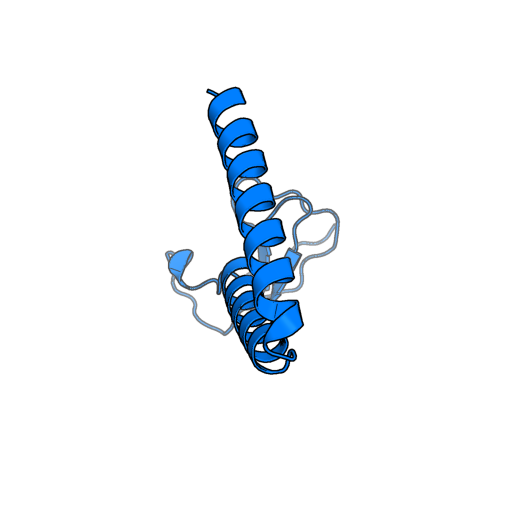SER A 1 94 ? 17.570 5.623 13.676 1.00 90.44 94 SER A O 1
ATOM 746 N N . MET A 1 95 ? 15.922 6.428 12.363 1.00 79.75 95 MET A N 1
ATOM 747 C CA . MET A 1 95 ? 16.665 6.416 11.098 1.00 79.75 95 MET A CA 1
ATOM 748 C C . MET A 1 95 ? 17.254 7.786 10.725 1.00 79.75 95 MET A C 1
ATOM 750 O O . MET A 1 95 ? 18.015 7.849 9.757 1.00 79.75 95 MET A O 1
ATOM 754 N N . ASP A 1 96 ? 16.901 8.836 11.472 1.00 61.09 96 ASP A N 1
ATOM 755 C CA . ASP A 1 96 ? 17.499 10.178 11.409 1.00 61.09 96 ASP A CA 1
ATOM 756 C C . ASP A 1 96 ? 18.810 10.252 12.216 1.00 61.09 96 ASP A C 1
ATOM 758 O O . ASP A 1 96 ? 19.746 10.953 11.758 1.00 61.09 96 ASP A O 1
#

Mean predicted aligned error: 11.63 Å

Nearest PDB structures (foldseek):
  4mzu-assembly1_E  TM=8.477E-01  e=1.871E-02  Shewanella denitrificans OS217
  6pu9-assembly1_A  TM=8.708E-01  e=1.301E-01  Vibrio vulnificus CMCP6
  6pu9-assembly1_C  TM=8.741E-01  e=1.700E-01  Vibrio vulnificus CMCP6
  6pu9-assembly1_B  TM=8.734E-01  e=2.375E-01  Vibrio vulnificus CMCP6
  1mr9-assembly2_Z  TM=5.576E-01  e=6.667E-02  Enterococcus faecium

Foldseek 3Di:
DAEEDCEEEDPPEADPDHAYHCWYWYHVPTDIHRDDPDPDPPVPVVPPPPVVVVVVVVVVVVVVVLVVDDPVCNVVVVVVVVVVVVVVVVVVVVVD

Secondary structure (DSSP, 8-state):
--B-TT-EE-TT----S-B-TTEEEETTTTEEEE--S---TTGGGGS--HHHHHHHHHHHHHHHHHHTS-HHHHHHHHHHHHHHHHHHHHHHHT--

Sequence (96 aa):
ITIGTNSKVGANSVVVKNVPMNSTAVGIPARVLKRSLDKSPLSHNKIPDVNKEIFEYLLKRIEVLEDALPKGKQEEVKKKDHNLEEIYDRFIHSMD

pLDDT: mean 83.17, std 13.83, range [50.41, 95.25]

Solvent-accessible surface area (backbone atoms only — not comparable to full-atom values): 5752 Å² total; per-residue (Å²): 127,51,78,29,66,80,40,46,72,42,83,91,39,40,79,85,62,67,40,58,57,50,22,38,33,39,41,77,72,36,46,78,42,84,54,73,93,73,81,64,93,79,51,75,87,68,53,74,54,63,62,58,58,49,49,54,50,50,52,55,53,47,51,57,52,55,70,71,44,57,74,83,52,44,62,57,50,53,54,53,50,53,53,50,50,55,52,49,52,53,52,57,68,70,74,112